Protein AF-A0A5N6QE35-F1 (afdb_monomer)

Nearest PDB structures (foldseek):
  7al8-assembly1_C  TM=9.359E-01  e=6.653E-04  Amaranthus caudatus
  3rdz-assembly1_C  TM=9.386E-01  e=1.073E-03  Fagopyrum esculentum
  7xkc-assembly1_A  TM=8.248E-01  e=3.196E-03  Daucus carota subsp. sativus
  1y4d-assembly1_I  TM=8.554E-01  e=4.49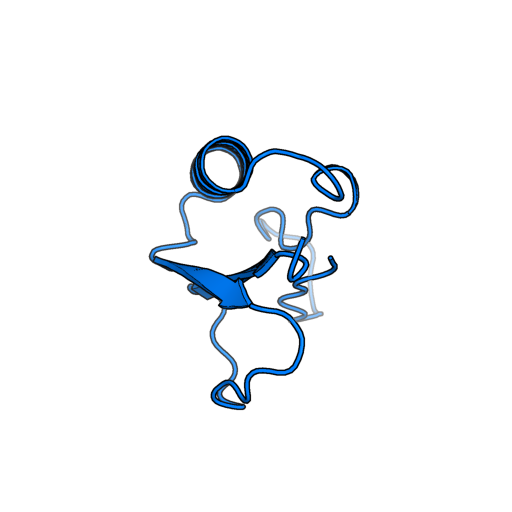6E-03  Hordeum vulgare
  1cse-assembly1_I  TM=8.082E-01  e=2.520E-01  Hirudo medicinalis

Radius of gyration: 12.2 Å; Cα contacts (8 Å, |Δi|>4): 79; chains: 1; bounding box: 36×27×24 Å

Solvent-accessible surface area (backbone atoms only — not comparable to full-atom values): 4563 Å² total; per-residue (Å²): 94,78,44,72,62,84,81,91,82,79,99,74,84,82,58,70,44,62,53,63,87,47,52,91,48,58,68,70,60,42,48,54,51,49,40,70,64,17,74,69,40,81,41,75,43,84,38,55,66,90,62,90,73,82,90,74,90,53,80,38,53,45,68,43,67,37,75,92,121

Sequence (69 aa):
MAASCTDDILTLGIGKSSWPELVGVNREAAAAIIVRENPKVIGTVIVKEGMVVTMDFRSDRVWIWVDKN

Secondary structure (DSSP, 8-state):
--------S--S-------GGGTTS-HHHHHHHHHHH-TT--EEEEEETT--------TTEEEEEE---

InterPro domains:
  IPR000864 Proteinase inhibitor I13, potato inhibitor I [PF00280] (16-69)
  IPR000864 Proteinase inhibitor I13, potato inhibitor I [PR00292] (18-31)
  IPR000864 Proteinase inhibitor I13, potato inhibitor I [PR00292] (44-55)
  IPR000864 Proteinase inhibitor I13, potato inhibitor I [PR00292] (56-66)
  IPR000864 Proteinase inhibitor I13, potato inhibitor I [PTHR33091] (16-67)
  IPR036354 Proteinase inhibitor I13, potato inhibitor I superfamily [SSF54654] (15-68)

pLDDT: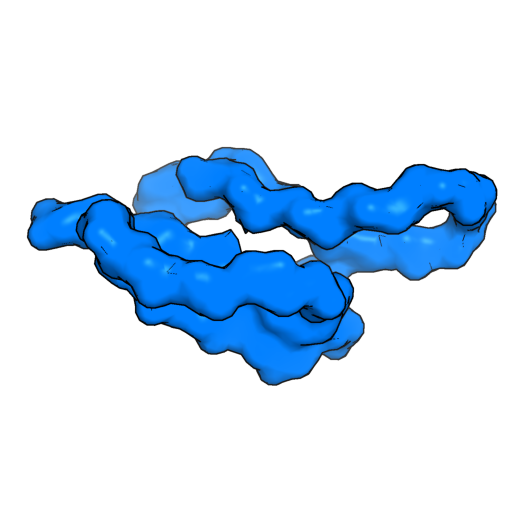 mean 77.79, std 15.25, range [38.03, 91.0]

Organism: NCBI:txid176857

Mean predicted aligned error: 7.72 Å

Structure (mmCIF, N/CA/C/O backbone):
data_AF-A0A5N6QE35-F1
#
_entry.id   AF-A0A5N6QE35-F1
#
loop_
_atom_site.group_PDB
_atom_site.id
_atom_site.type_symbol
_atom_site.label_atom_id
_atom_site.label_alt_id
_atom_site.label_comp_id
_atom_site.label_asym_id
_atom_site.label_entity_id
_atom_site.label_seq_id
_atom_site.pdbx_PDB_ins_code
_atom_site.Cartn_x
_atom_site.Cartn_y
_atom_site.Cartn_z
_atom_site.occupancy
_atom_site.B_iso_or_equiv
_atom_site.auth_seq_id
_atom_site.auth_comp_id
_atom_site.auth_asym_id
_atom_site.auth_atom_id
_atom_site.pdbx_PDB_model_num
ATOM 1 N N . MET A 1 1 ? -6.649 -5.849 5.033 1.00 45.94 1 MET A N 1
ATOM 2 C CA . MET A 1 1 ? -5.668 -5.521 3.974 1.00 45.94 1 MET A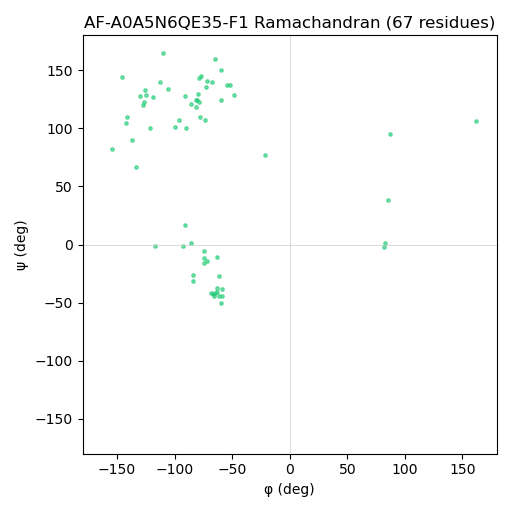 CA 1
ATOM 3 C C . MET A 1 1 ? -4.539 -6.535 4.004 1.00 45.94 1 MET A C 1
ATOM 5 O O . MET A 1 1 ? -3.895 -6.677 5.032 1.00 45.94 1 MET A O 1
ATOM 9 N N . ALA A 1 2 ? -4.304 -7.227 2.893 1.00 38.03 2 ALA A N 1
ATOM 10 C CA . ALA A 1 2 ? -3.057 -7.935 2.628 1.00 38.03 2 ALA A CA 1
ATOM 11 C C . ALA A 1 2 ? -2.764 -7.747 1.136 1.00 38.03 2 ALA A C 1
ATOM 13 O O . ALA A 1 2 ? -3.454 -8.306 0.289 1.00 38.03 2 ALA A O 1
ATOM 14 N N . ALA A 1 3 ? -1.810 -6.880 0.812 1.00 44.53 3 ALA A N 1
ATOM 15 C CA . ALA A 1 3 ? -1.151 -6.914 -0.484 1.00 44.53 3 ALA A CA 1
ATOM 16 C C . ALA A 1 3 ? 0.071 -7.815 -0.297 1.00 44.53 3 ALA A C 1
ATOM 18 O O . ALA A 1 3 ? 0.803 -7.617 0.669 1.00 44.53 3 ALA A O 1
ATOM 19 N N . SER A 1 4 ? 0.253 -8.826 -1.144 1.00 49.12 4 SER A N 1
ATOM 20 C CA . SER A 1 4 ? 1.456 -9.659 -1.152 1.00 49.12 4 SER A CA 1
ATOM 21 C C . SER A 1 4 ? 2.018 -9.686 -2.565 1.00 49.12 4 SER A C 1
ATOM 23 O O . SER A 1 4 ? 1.344 -10.144 -3.486 1.00 49.12 4 SER A O 1
ATOM 25 N N . CYS A 1 5 ? 3.253 -9.225 -2.739 1.00 47.56 5 CYS A N 1
ATOM 26 C CA . CYS A 1 5 ? 4.066 -9.633 -3.883 1.00 47.56 5 CYS A CA 1
ATOM 27 C C . CYS A 1 5 ? 4.840 -10.874 -3.441 1.00 47.56 5 CYS A C 1
ATOM 29 O O . CYS A 1 5 ? 5.795 -10.763 -2.672 1.00 47.56 5 CYS A O 1
ATOM 31 N N . THR A 1 6 ? 4.370 -12.054 -3.836 1.00 52.00 6 THR A N 1
ATOM 32 C CA . THR A 1 6 ? 5.096 -13.311 -3.634 1.00 52.00 6 THR A CA 1
ATOM 33 C C . THR A 1 6 ? 5.868 -13.628 -4.907 1.00 52.00 6 THR A C 1
ATOM 35 O O . THR A 1 6 ? 5.262 -14.033 -5.894 1.00 52.00 6 THR A O 1
ATOM 38 N N . ASP A 1 7 ? 7.186 -13.467 -4.863 1.00 49.88 7 ASP A N 1
ATOM 39 C CA . ASP A 1 7 ? 8.108 -14.258 -5.678 1.00 49.88 7 ASP A CA 1
ATOM 40 C C . ASP A 1 7 ? 9.036 -14.965 -4.689 1.00 49.88 7 ASP A C 1
ATOM 42 O O . ASP A 1 7 ? 9.919 -14.359 -4.078 1.00 49.88 7 ASP A O 1
ATOM 46 N N . ASP A 1 8 ? 8.738 -16.238 -4.449 1.00 61.06 8 ASP A N 1
ATOM 47 C CA . ASP A 1 8 ? 9.552 -17.146 -3.652 1.00 61.06 8 ASP A CA 1
ATOM 48 C C . ASP A 1 8 ? 10.681 -17.664 -4.546 1.00 61.06 8 ASP A C 1
ATOM 50 O O . ASP A 1 8 ? 10.391 -18.203 -5.612 1.00 61.06 8 ASP A O 1
ATOM 54 N N . ILE A 1 9 ? 11.937 -17.485 -4.112 1.00 51.00 9 ILE A N 1
ATOM 55 C CA . ILE A 1 9 ? 13.098 -18.390 -4.261 1.00 51.00 9 ILE A CA 1
ATOM 56 C C . ILE A 1 9 ? 14.384 -17.564 -4.024 1.00 51.00 9 ILE A C 1
ATOM 58 O O . ILE A 1 9 ? 14.836 -16.799 -4.869 1.00 51.00 9 ILE A O 1
ATOM 62 N N . LEU A 1 10 ? 14.998 -17.794 -2.854 1.00 44.50 10 LEU A N 1
ATOM 63 C CA . LEU A 1 10 ? 16.369 -17.431 -2.441 1.00 44.50 10 LEU A CA 1
ATOM 64 C C . LEU A 1 10 ? 16.586 -16.029 -1.835 1.00 44.50 10 LEU A C 1
ATOM 66 O O . LEU A 1 10 ? 16.870 -15.034 -2.491 1.00 44.50 10 LEU A O 1
ATOM 70 N N . THR A 1 11 ? 16.541 -16.025 -0.507 1.00 52.91 11 THR A N 1
ATOM 71 C CA . THR A 1 11 ? 17.097 -15.104 0.495 1.00 52.91 11 THR A CA 1
ATOM 72 C C . THR A 1 11 ? 18.280 -14.216 0.051 1.00 52.91 11 THR A C 1
ATOM 74 O O . THR A 1 11 ? 19.409 -14.451 0.467 1.00 52.91 11 THR A O 1
ATOM 77 N N . LEU A 1 12 ? 18.026 -13.147 -0.718 1.00 47.84 12 LEU A N 1
ATOM 78 C CA . LEU A 1 12 ? 18.930 -12.001 -0.946 1.00 47.84 12 LEU A CA 1
ATOM 79 C C . LEU A 1 12 ? 18.102 -10.739 -1.315 1.00 47.84 12 LEU A C 1
ATOM 81 O O . LEU A 1 12 ? 17.940 -10.390 -2.479 1.00 47.84 12 LEU A O 1
ATOM 85 N N . GLY A 1 13 ? 17.561 -10.025 -0.318 1.00 54.62 13 GLY A N 1
ATOM 86 C CA . GLY A 1 13 ? 17.112 -8.627 -0.493 1.00 54.62 13 GLY A CA 1
ATOM 87 C C . GLY A 1 13 ? 15.693 -8.384 -1.037 1.00 54.62 13 GLY A C 1
ATOM 88 O O . GLY A 1 13 ? 15.471 -7.437 -1.807 1.00 54.62 13 GLY A O 1
ATOM 89 N N . ILE A 1 14 ? 14.717 -9.196 -0.627 1.00 59.03 14 ILE A N 1
ATOM 90 C CA . ILE A 1 14 ? 13.298 -8.932 -0.895 1.00 59.03 14 ILE A CA 1
ATOM 91 C C . ILE A 1 14 ?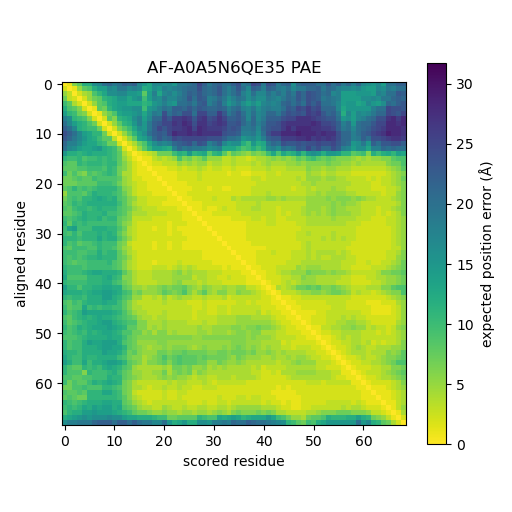 12.833 -7.863 0.103 1.00 59.03 14 ILE A C 1
ATOM 93 O O . ILE A 1 14 ? 12.788 -8.096 1.309 1.00 59.03 14 ILE A O 1
ATOM 97 N N . GLY A 1 15 ? 12.567 -6.653 -0.396 1.00 65.62 15 GLY A N 1
ATOM 98 C CA . GLY A 1 15 ? 11.947 -5.595 0.402 1.00 65.62 15 GLY A CA 1
ATOM 99 C C . GLY A 1 15 ? 10.579 -6.061 0.895 1.00 65.62 15 GLY A C 1
ATOM 100 O O . GLY A 1 15 ? 9.935 -6.876 0.236 1.00 65.62 15 GLY A O 1
ATOM 101 N N . LYS A 1 16 ? 10.143 -5.562 2.054 1.00 78.00 16 LYS A N 1
ATOM 102 C CA . LYS A 1 16 ? 8.853 -5.929 2.647 1.00 78.00 16 LYS A CA 1
ATOM 103 C C . LYS A 1 16 ? 7.744 -5.834 1.595 1.00 78.00 16 LYS A C 1
ATOM 105 O O . LYS A 1 16 ? 7.651 -4.834 0.888 1.00 78.00 16 LYS A O 1
ATOM 110 N N . SER A 1 17 ? 6.956 -6.895 1.452 1.00 77.19 17 SER A N 1
ATOM 111 C CA . SER A 1 17 ? 5.952 -7.020 0.388 1.00 77.19 17 SER A CA 1
ATOM 112 C C . SER A 1 17 ? 4.519 -7.105 0.907 1.00 77.19 17 SER A C 1
ATOM 114 O O . SER A 1 17 ? 3.596 -7.161 0.099 1.00 77.19 17 SER A O 1
ATOM 116 N N . SER A 1 18 ? 4.336 -7.088 2.232 1.00 81.69 18 SER A N 1
ATOM 117 C CA . SER A 1 18 ? 3.039 -7.119 2.905 1.00 81.69 18 SER A CA 1
ATOM 118 C C . SER A 1 18 ? 3.050 -6.298 4.190 1.00 81.69 18 SER A C 1
ATOM 120 O O . SER A 1 18 ? 4.041 -6.311 4.921 1.00 81.69 18 SER A O 1
ATOM 122 N N . TRP A 1 19 ? 1.922 -5.651 4.485 1.00 89.25 19 TRP A N 1
ATOM 123 C CA . TRP A 1 19 ? 1.740 -4.762 5.637 1.00 89.25 19 TRP A CA 1
ATOM 124 C C . TRP A 1 19 ? 0.4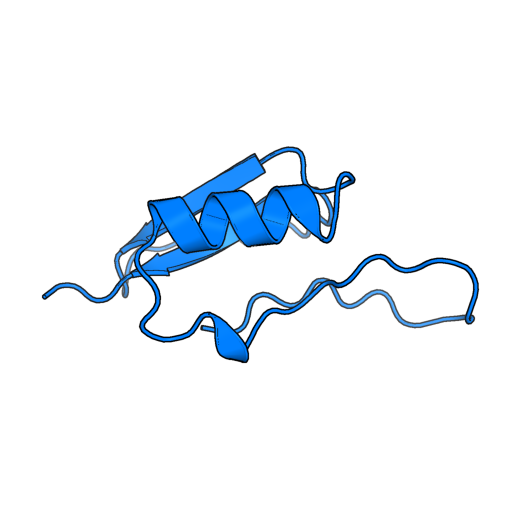22 -5.048 6.377 1.00 89.25 19 TRP A C 1
ATOM 126 O O . TRP A 1 19 ? -0.505 -4.233 6.330 1.00 89.25 19 TRP A O 1
ATOM 136 N N . PRO A 1 20 ? 0.278 -6.221 7.018 1.00 87.06 20 PRO A N 1
ATOM 137 C CA . PRO A 1 20 ? -0.931 -6.551 7.777 1.00 87.06 20 PRO A CA 1
ATOM 138 C C . PRO A 1 20 ? -1.191 -5.585 8.947 1.00 87.06 20 PRO A C 1
ATOM 140 O O . PRO A 1 20 ? -2.338 -5.370 9.323 1.00 87.06 20 PRO A O 1
ATOM 143 N N . GLU A 1 21 ? -0.153 -4.958 9.498 1.00 88.62 21 GLU A N 1
ATOM 144 C CA . GLU A 1 21 ? -0.249 -3.982 10.588 1.00 88.62 21 GLU A CA 1
ATOM 145 C C . GLU A 1 21 ? -0.850 -2.631 10.174 1.00 88.62 21 GLU A C 1
ATOM 147 O O . GLU A 1 21 ? -1.233 -1.847 11.037 1.00 88.62 21 GLU A O 1
ATOM 152 N N . LEU A 1 22 ? -0.952 -2.350 8.868 1.00 89.31 22 LEU A N 1
ATOM 153 C CA . LEU A 1 22 ? -1.565 -1.118 8.358 1.00 89.31 22 LEU A CA 1
ATOM 154 C C . LEU A 1 22 ? -3.089 -1.222 8.211 1.00 89.31 22 LEU A C 1
ATOM 156 O O . LEU A 1 22 ? -3.739 -0.264 7.794 1.00 89.31 22 LEU A O 1
ATOM 160 N N . VAL A 1 23 ? -3.684 -2.363 8.568 1.00 86.56 23 VAL A N 1
ATOM 161 C CA . VAL A 1 23 ? -5.142 -2.501 8.640 1.00 86.56 23 VAL A CA 1
ATOM 162 C C . VAL A 1 23 ? -5.705 -1.500 9.649 1.00 86.56 23 VAL A C 1
ATOM 164 O O . VAL A 1 23 ? -5.301 -1.479 10.807 1.00 86.56 23 VAL A O 1
ATOM 167 N N . GLY A 1 24 ? -6.649 -0.669 9.202 1.00 86.25 24 GLY A N 1
ATOM 168 C CA . GLY A 1 24 ? -7.262 0.381 10.024 1.00 86.25 24 GLY A CA 1
ATOM 169 C C . GLY A 1 24 ? -6.438 1.670 10.131 1.00 86.25 24 GLY A C 1
ATOM 170 O O . GLY A 1 24 ? -6.901 2.639 10.729 1.00 86.25 24 GLY A O 1
ATOM 171 N N . VAL A 1 25 ? -5.244 1.723 9.531 1.00 89.06 25 VAL A N 1
ATOM 172 C CA . VAL A 1 25 ? -4.459 2.958 9.426 1.00 89.06 25 VAL A CA 1
ATOM 173 C C . VAL A 1 25 ? -5.045 3.843 8.325 1.00 89.06 25 VAL A C 1
ATOM 175 O O . VAL A 1 25 ? -5.521 3.365 7.296 1.00 89.06 25 VAL A O 1
ATOM 178 N N . ASN A 1 26 ? -4.998 5.160 8.532 1.00 89.75 26 ASN A N 1
ATOM 179 C CA . ASN A 1 26 ? -5.375 6.130 7.510 1.00 89.75 26 ASN A CA 1
ATOM 180 C C . ASN A 1 26 ? -4.587 5.886 6.201 1.00 89.75 26 ASN A C 1
ATOM 182 O O . ASN A 1 26 ? -3.380 5.645 6.216 1.0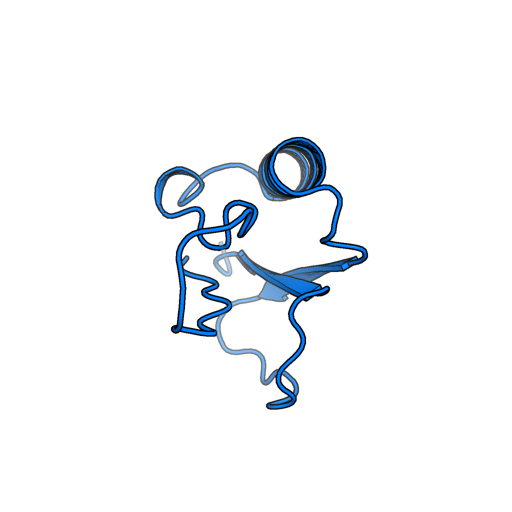0 89.75 26 ASN A O 1
ATOM 186 N N . ARG A 1 27 ? -5.275 5.973 5.059 1.00 86.19 27 ARG A N 1
ATOM 187 C CA . ARG A 1 27 ? -4.731 5.621 3.738 1.00 86.19 27 ARG A CA 1
ATOM 188 C C . ARG A 1 27 ? -3.491 6.429 3.338 1.00 86.19 27 ARG A C 1
ATOM 190 O O . ARG A 1 27 ? -2.572 5.856 2.760 1.00 86.19 27 ARG A O 1
ATOM 197 N N . GLU A 1 28 ? -3.437 7.724 3.656 1.00 89.81 28 GLU A N 1
ATOM 198 C CA . GLU A 1 28 ? -2.277 8.566 3.352 1.00 89.81 28 GLU A CA 1
ATOM 199 C C . GLU A 1 28 ? -1.065 8.162 4.207 1.00 89.81 28 GLU A C 1
ATOM 201 O O . GLU A 1 28 ? 0.049 8.035 3.694 1.00 89.81 28 GLU A O 1
ATOM 206 N N . ALA A 1 29 ? -1.285 7.875 5.495 1.00 91.00 29 ALA A N 1
ATOM 207 C CA . ALA A 1 29 ? -0.241 7.369 6.384 1.00 91.00 29 ALA A CA 1
ATOM 208 C C . ALA A 1 29 ? 0.259 5.977 5.957 1.00 91.00 29 ALA A C 1
ATOM 210 O O . ALA A 1 29 ? 1.467 5.735 5.933 1.00 91.00 29 ALA A O 1
ATOM 211 N N . ALA A 1 30 ? -0.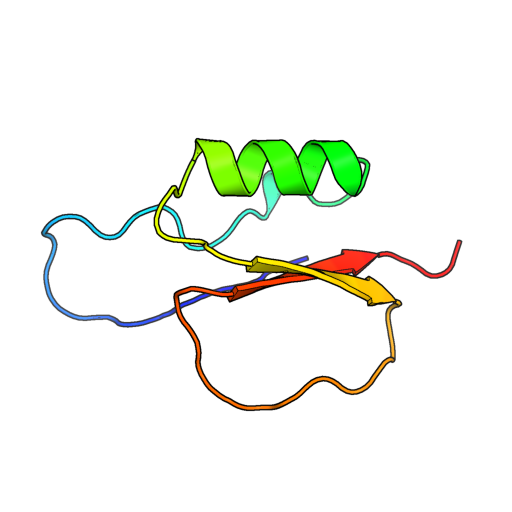648 5.081 5.562 1.00 90.31 30 ALA A N 1
ATOM 212 C CA . ALA A 1 30 ? -0.295 3.755 5.069 1.00 90.31 30 ALA A CA 1
ATOM 213 C C . ALA A 1 30 ? 0.567 3.834 3.798 1.00 90.31 30 ALA A C 1
ATOM 215 O O . ALA A 1 30 ? 1.601 3.171 3.715 1.00 90.31 30 ALA A O 1
ATOM 216 N N . ALA A 1 31 ? 0.198 4.696 2.844 1.00 88.88 31 ALA A N 1
ATOM 217 C CA . ALA A 1 31 ? 0.981 4.923 1.630 1.00 88.88 31 ALA A CA 1
ATOM 218 C C . ALA A 1 31 ? 2.403 5.416 1.946 1.00 88.88 31 ALA A C 1
ATOM 220 O O . ALA A 1 31 ? 3.374 4.903 1.387 1.00 88.88 31 ALA A O 1
ATOM 221 N N . ALA A 1 32 ? 2.537 6.359 2.883 1.00 90.38 32 ALA A N 1
ATOM 222 C CA . ALA A 1 32 ? 3.839 6.866 3.309 1.00 90.38 32 ALA A CA 1
ATOM 223 C C . ALA A 1 32 ? 4.710 5.776 3.960 1.00 90.38 32 ALA A C 1
ATOM 225 O O . ALA A 1 32 ? 5.907 5.699 3.683 1.00 90.38 32 ALA A O 1
ATOM 226 N N . ILE A 1 33 ? 4.121 4.912 4.795 1.00 90.75 33 ILE A N 1
ATOM 227 C CA . ILE A 1 33 ? 4.840 3.800 5.434 1.00 90.75 33 ILE A CA 1
ATOM 228 C C . ILE A 1 33 ? 5.306 2.783 4.386 1.00 90.75 33 ILE A C 1
ATOM 230 O O . ILE A 1 33 ? 6.468 2.384 4.418 1.00 90.75 33 ILE A O 1
ATOM 234 N N . ILE A 1 34 ? 4.451 2.421 3.425 1.00 88.56 34 ILE A N 1
ATOM 235 C CA . ILE A 1 34 ? 4.785 1.473 2.350 1.00 88.56 34 ILE A CA 1
ATOM 236 C C . ILE A 1 34 ? 5.972 1.973 1.520 1.00 88.56 34 ILE A C 1
ATOM 238 O O . ILE A 1 34 ? 6.944 1.242 1.344 1.00 88.56 34 ILE A O 1
ATOM 242 N N . VAL A 1 35 ? 5.927 3.227 1.057 1.00 86.75 35 VAL A N 1
ATOM 243 C CA . VAL A 1 35 ? 7.013 3.822 0.255 1.00 86.75 35 VAL A CA 1
ATOM 244 C C . VAL A 1 35 ? 8.313 3.899 1.058 1.00 86.75 35 VAL A C 1
ATOM 246 O O . VAL A 1 35 ? 9.392 3.648 0.523 1.00 86.75 35 VAL A O 1
ATOM 249 N N . ARG A 1 36 ? 8.223 4.204 2.359 1.00 88.25 36 ARG A N 1
ATOM 250 C CA . ARG A 1 36 ? 9.386 4.254 3.253 1.00 88.25 36 ARG A CA 1
ATOM 251 C C . ARG A 1 36 ? 10.016 2.878 3.468 1.00 88.25 36 ARG A C 1
ATOM 253 O O . ARG A 1 36 ? 11.237 2.772 3.5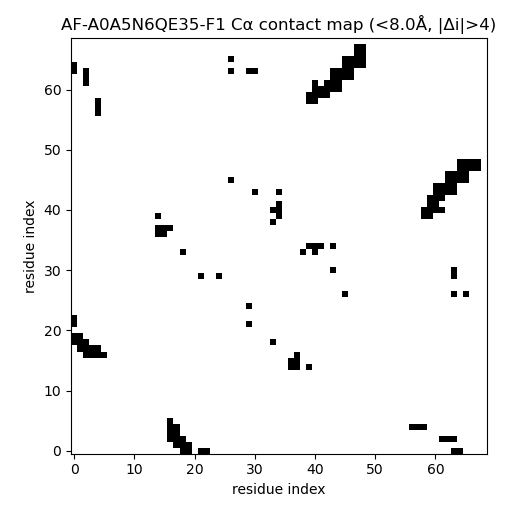10 1.00 88.25 36 ARG A O 1
ATOM 260 N N . GLU A 1 37 ? 9.203 1.844 3.657 1.00 87.12 37 GLU A N 1
ATOM 261 C CA . GLU A 1 37 ? 9.680 0.495 3.984 1.00 87.12 37 GLU A CA 1
ATOM 262 C C . GLU A 1 37 ? 10.088 -0.316 2.756 1.00 87.12 37 GLU A C 1
ATOM 264 O O . GLU A 1 37 ? 10.941 -1.199 2.857 1.00 87.12 37 GLU A O 1
ATOM 269 N N . ASN A 1 38 ? 9.522 -0.009 1.590 1.00 85.06 38 ASN A N 1
ATOM 270 C CA . ASN A 1 38 ? 9.924 -0.610 0.332 1.00 85.06 38 ASN A CA 1
ATOM 271 C C . ASN A 1 38 ? 10.011 0.445 -0.786 1.00 85.06 38 ASN A C 1
ATOM 273 O O . ASN A 1 38 ? 9.055 0.627 -1.541 1.00 85.06 38 ASN A O 1
ATOM 277 N N . PRO A 1 39 ? 11.186 1.079 -0.967 1.00 82.75 39 PRO A N 1
ATOM 278 C CA . PRO A 1 39 ? 11.414 2.068 -2.023 1.00 82.75 39 PRO A CA 1
ATOM 279 C C . PRO A 1 39 ? 11.286 1.523 -3.454 1.00 82.75 39 PRO A C 1
ATOM 281 O O . PRO A 1 39 ? 11.292 2.302 -4.402 1.00 82.75 39 PRO A O 1
ATOM 284 N N . LYS A 1 40 ? 11.202 0.195 -3.640 1.00 82.56 40 LYS A N 1
ATOM 285 C CA . LYS A 1 40 ? 10.935 -0.416 -4.953 1.00 82.56 40 LYS A CA 1
ATOM 286 C C . LYS A 1 40 ? 9.468 -0.259 -5.368 1.00 82.56 40 LYS A C 1
ATOM 288 O O . LYS A 1 40 ? 9.153 -0.446 -6.540 1.00 82.56 40 LYS A O 1
ATOM 293 N N . VAL A 1 41 ? 8.578 0.072 -4.429 1.00 84.44 41 VAL A N 1
ATOM 294 C CA . VAL A 1 41 ? 7.186 0.411 -4.727 1.00 84.44 41 VAL A CA 1
ATOM 295 C C . VAL A 1 41 ? 7.157 1.803 -5.347 1.00 84.44 41 VAL A C 1
ATOM 297 O O . VAL A 1 41 ? 7.361 2.808 -4.671 1.00 84.44 41 VAL A O 1
ATOM 300 N N . ILE A 1 42 ? 6.898 1.854 -6.650 1.00 81.06 42 ILE A N 1
ATOM 301 C CA . ILE A 1 42 ? 6.797 3.096 -7.423 1.00 81.06 42 ILE A CA 1
ATOM 302 C C . ILE A 1 42 ? 5.383 3.677 -7.296 1.00 81.06 42 ILE A C 1
ATOM 304 O O . ILE A 1 42 ? 5.203 4.893 -7.321 1.00 81.06 42 ILE A O 1
ATOM 308 N N . GLY A 1 43 ? 4.371 2.815 -7.143 1.00 82.12 43 GLY A N 1
ATOM 309 C CA . GLY A 1 43 ? 2.970 3.222 -7.087 1.00 82.12 43 GLY A CA 1
ATOM 310 C C . GLY A 1 43 ? 2.213 2.632 -5.904 1.00 82.12 43 GLY A C 1
ATOM 311 O O . GLY A 1 43 ? 2.145 1.416 -5.736 1.00 82.12 43 GLY A O 1
ATOM 312 N N . THR A 1 44 ? 1.552 3.495 -5.134 1.00 87.44 44 THR A N 1
ATOM 313 C CA . THR A 1 44 ? 0.467 3.089 -4.234 1.00 87.44 44 THR A CA 1
ATOM 314 C C . THR A 1 44 ? -0.854 3.541 -4.838 1.00 87.44 44 THR A C 1
ATOM 316 O O . THR A 1 44 ? -0.972 4.667 -5.320 1.00 87.44 44 THR A O 1
ATOM 319 N N . VAL A 1 45 ? -1.847 2.655 -4.863 1.00 88.19 45 VAL A N 1
ATOM 320 C CA . VAL A 1 45 ? -3.164 2.982 -5.413 1.00 88.19 45 VAL A CA 1
ATOM 321 C C . VAL A 1 45 ? -4.229 2.660 -4.385 1.00 88.19 45 VAL A C 1
ATOM 323 O O . VAL A 1 45 ? -4.338 1.526 -3.923 1.00 88.19 45 VAL A O 1
ATOM 326 N N . ILE A 1 46 ? -5.010 3.676 -4.029 1.00 88.75 46 ILE A N 1
ATOM 327 C CA . ILE A 1 46 ? -6.125 3.546 -3.096 1.00 88.75 46 ILE A CA 1
ATOM 328 C C . ILE A 1 46 ? -7.320 2.981 -3.855 1.00 88.75 46 ILE A C 1
ATOM 330 O O . ILE A 1 46 ? -7.764 3.548 -4.854 1.00 88.75 46 ILE A O 1
ATOM 334 N N . VAL A 1 47 ? -7.856 1.877 -3.355 1.00 88.62 47 VAL A N 1
ATOM 335 C CA . VAL A 1 47 ? -8.973 1.159 -3.957 1.00 88.62 47 VAL A CA 1
ATOM 336 C C . VAL A 1 47 ? -10.062 1.018 -2.912 1.00 88.62 47 VAL A C 1
ATOM 338 O O . VAL A 1 47 ? -9.815 0.565 -1.799 1.00 88.62 47 VAL A O 1
ATOM 341 N N . LYS A 1 48 ? -11.285 1.410 -3.263 1.00 88.31 48 LYS A N 1
ATOM 342 C CA . LYS A 1 48 ? -12.439 1.146 -2.403 1.00 88.31 48 LYS A CA 1
ATOM 343 C C . LYS A 1 48 ? -12.775 -0.337 -2.451 1.00 88.31 48 LYS A C 1
ATOM 345 O O . LYS A 1 48 ? -12.749 -0.942 -3.523 1.00 88.31 48 LYS A O 1
ATOM 350 N N . GLU A 1 49 ? -13.136 -0.904 -1.311 1.00 85.69 49 GLU A N 1
ATOM 351 C CA . GLU A 1 49 ? -13.580 -2.291 -1.241 1.00 85.69 49 GLU A CA 1
ATOM 352 C C . GLU A 1 49 ? -14.701 -2.588 -2.257 1.00 85.69 49 GLU A C 1
ATOM 354 O O . GLU A 1 49 ? -15.628 -1.794 -2.459 1.00 85.69 49 GLU A O 1
ATOM 359 N N . GLY A 1 50 ? -14.606 -3.737 -2.929 1.00 85.88 50 GLY A N 1
ATOM 360 C CA . GLY A 1 50 ? -15.563 -4.175 -3.948 1.00 85.88 50 GLY A CA 1
ATOM 361 C C . GLY A 1 50 ? -15.346 -3.588 -5.347 1.00 85.88 50 GLY A C 1
ATOM 362 O O . GLY A 1 50 ? -16.117 -3.903 -6.250 1.00 85.88 50 GLY A O 1
ATOM 363 N N . MET A 1 51 ? -14.318 -2.761 -5.553 1.00 87.44 51 MET A N 1
ATOM 364 C CA . MET A 1 51 ? -13.898 -2.356 -6.896 1.00 87.44 51 MET A CA 1
ATOM 365 C C . MET A 1 51 ? -13.075 -3.460 -7.566 1.00 87.44 51 MET A C 1
ATOM 367 O O . MET A 1 51 ? -12.262 -4.124 -6.924 1.00 87.44 51 MET A O 1
ATOM 371 N N . VAL A 1 52 ? -13.258 -3.631 -8.874 1.00 87.50 52 VAL A N 1
ATOM 372 C CA . VAL A 1 52 ? -12.438 -4.543 -9.680 1.00 87.50 52 VAL A CA 1
ATOM 373 C C . VAL A 1 52 ? -11.116 -3.854 -10.016 1.00 87.50 52 VAL A C 1
ATOM 375 O O . VAL A 1 52 ? -11.108 -2.722 -10.501 1.00 87.50 52 VAL A O 1
ATOM 378 N N . VAL A 1 53 ? -10.004 -4.540 -9.764 1.00 86.88 53 VAL A N 1
ATOM 379 C CA . VAL A 1 53 ? -8.650 -4.098 -10.129 1.00 86.88 53 VAL A CA 1
ATOM 380 C C . VAL A 1 53 ? -8.089 -4.971 -11.243 1.00 86.88 53 VAL A C 1
ATOM 382 O O . VAL A 1 53 ? -8.604 -6.052 -11.530 1.00 86.88 53 VAL A O 1
ATOM 385 N N . THR A 1 54 ? -7.025 -4.503 -11.886 1.00 86.88 54 THR A N 1
ATOM 386 C CA . THR A 1 54 ? -6.316 -5.293 -12.889 1.00 86.88 54 THR A CA 1
ATOM 387 C C . THR A 1 54 ? -5.613 -6.488 -12.229 1.00 86.88 54 THR A C 1
ATOM 389 O O . THR A 1 54 ? -5.060 -6.369 -11.136 1.00 86.88 54 THR A O 1
ATOM 392 N N . MET A 1 55 ? -5.648 -7.651 -12.889 1.00 81.50 55 MET A N 1
ATOM 393 C CA . MET A 1 55 ? -5.062 -8.910 -12.393 1.00 81.50 55 MET A CA 1
ATOM 394 C C . MET A 1 55 ? -3.603 -9.117 -12.845 1.00 81.50 55 MET A C 1
ATOM 396 O O . MET A 1 55 ? -3.092 -10.233 -12.809 1.00 81.50 55 MET A O 1
ATOM 400 N N . ASP A 1 56 ? -2.932 -8.061 -13.309 1.00 83.25 56 ASP A N 1
ATOM 401 C CA . ASP A 1 56 ? -1.517 -8.096 -13.669 1.00 83.25 56 ASP A CA 1
ATOM 402 C C . ASP A 1 56 ? -0.629 -8.159 -12.418 1.00 83.25 56 ASP A C 1
ATOM 404 O O . ASP A 1 56 ? -0.831 -7.426 -11.445 1.00 83.25 56 ASP A O 1
ATOM 408 N N . PHE A 1 57 ? 0.380 -9.031 -12.458 1.00 79.31 57 PHE A N 1
ATOM 409 C CA . PHE A 1 57 ? 1.360 -9.154 -11.386 1.00 79.31 57 PHE A CA 1
ATOM 410 C C . PHE A 1 57 ? 2.429 -8.066 -11.518 1.00 79.31 57 PHE A C 1
ATOM 412 O O . PHE A 1 57 ? 3.140 -7.991 -12.521 1.00 79.31 57 PHE A O 1
ATOM 419 N N . ARG A 1 58 ? 2.520 -7.204 -10.501 1.00 79.56 58 ARG A N 1
ATOM 420 C CA . ARG A 1 58 ? 3.411 -6.042 -10.471 1.00 79.56 58 ARG A CA 1
ATOM 421 C C . ARG A 1 58 ? 3.998 -5.839 -9.083 1.00 79.56 58 ARG A C 1
ATOM 423 O O . ARG A 1 58 ? 3.297 -5.388 -8.182 1.00 79.56 58 ARG A O 1
ATOM 430 N N . SER A 1 59 ? 5.294 -6.103 -8.943 1.00 77.19 59 SER A N 1
ATOM 431 C CA . SER A 1 59 ? 6.032 -5.925 -7.683 1.00 77.19 59 SER A CA 1
ATOM 432 C C . SER A 1 59 ? 6.323 -4.461 -7.331 1.00 77.19 59 SER A C 1
ATOM 434 O O . SER A 1 59 ? 6.741 -4.164 -6.216 1.00 77.19 59 SER A O 1
ATOM 436 N N . ASP A 1 60 ? 6.107 -3.541 -8.274 1.00 82.44 60 ASP A N 1
ATOM 437 C CA . ASP A 1 60 ? 6.288 -2.096 -8.109 1.00 82.44 60 ASP A CA 1
ATOM 438 C C . ASP A 1 60 ? 5.000 -1.366 -7.689 1.00 82.44 60 ASP A C 1
ATOM 440 O O . ASP A 1 60 ? 5.021 -0.147 -7.491 1.00 82.44 60 ASP A O 1
ATOM 444 N N . ARG A 1 61 ? 3.879 -2.090 -7.549 1.00 87.88 61 ARG A N 1
ATOM 445 C CA . ARG A 1 61 ? 2.565 -1.525 -7.229 1.00 87.88 61 ARG A CA 1
ATOM 446 C C . ARG A 1 61 ? 1.942 -2.185 -6.005 1.00 87.88 61 ARG A C 1
ATOM 448 O O . ARG A 1 61 ? 1.823 -3.402 -5.934 1.00 87.88 61 ARG A O 1
ATOM 455 N N . VAL A 1 62 ? 1.433 -1.360 -5.092 1.00 87.50 62 VAL A N 1
ATOM 456 C CA . VAL A 1 62 ? 0.677 -1.813 -3.916 1.00 87.50 62 VAL A CA 1
ATOM 457 C C . VAL A 1 62 ? -0.744 -1.251 -3.934 1.00 87.50 62 VAL A C 1
ATOM 459 O O . VAL A 1 62 ? -0.951 -0.041 -4.042 1.00 87.50 62 VAL A O 1
ATOM 462 N N . TRP A 1 63 ? -1.730 -2.142 -3.804 1.00 88.69 63 TRP A N 1
ATOM 463 C CA . TRP A 1 63 ? -3.139 -1.788 -3.639 1.00 88.69 63 TRP A CA 1
ATOM 464 C C . TRP A 1 63 ? -3.460 -1.541 -2.161 1.00 88.69 63 TRP A C 1
ATOM 466 O O . TRP A 1 63 ? -3.319 -2.438 -1.328 1.00 88.69 63 TRP A O 1
ATOM 476 N N . ILE A 1 64 ? -3.924 -0.336 -1.842 1.00 88.12 64 ILE A N 1
ATOM 477 C CA . ILE A 1 64 ? -4.392 0.046 -0.509 1.00 88.12 64 ILE A CA 1
ATOM 478 C C . ILE A 1 64 ? -5.914 -0.023 -0.521 1.00 88.12 64 ILE A C 1
ATOM 480 O O . ILE A 1 64 ? -6.583 0.868 -1.043 1.00 88.12 64 ILE A O 1
ATOM 484 N N . TRP A 1 65 ? -6.455 -1.098 0.039 1.00 87.38 65 TRP A N 1
ATOM 485 C CA . TRP A 1 65 ? -7.896 -1.291 0.144 1.00 87.38 65 TRP A CA 1
ATOM 486 C C . TRP A 1 65 ? -8.446 -0.478 1.306 1.00 87.38 65 TRP A C 1
ATOM 488 O O . TRP A 1 65 ? -8.005 -0.659 2.433 1.00 87.38 65 TRP A O 1
ATOM 498 N N . VAL A 1 66 ? -9.398 0.405 1.034 1.00 86.06 66 VAL A N 1
ATOM 499 C CA . VAL A 1 66 ? -10.103 1.173 2.062 1.00 86.06 66 VAL A CA 1
ATOM 500 C C . VAL A 1 66 ? -11.557 0.739 2.123 1.00 86.06 66 VAL A C 1
ATOM 502 O O . VAL A 1 66 ? -12.192 0.509 1.085 1.00 86.06 66 VAL A O 1
ATOM 505 N N . ASP 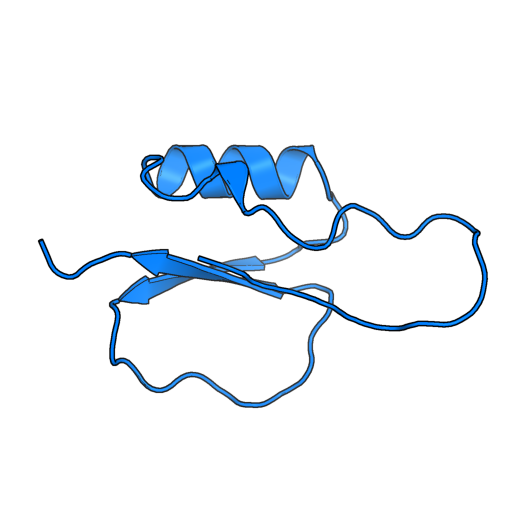A 1 67 ? -12.076 0.649 3.343 1.00 82.94 67 ASP A N 1
ATOM 506 C CA . ASP A 1 67 ? -13.485 0.366 3.580 1.00 82.94 67 ASP A CA 1
ATOM 507 C C . ASP A 1 67 ? -14.349 1.513 3.038 1.00 82.94 67 ASP A C 1
ATOM 509 O O . ASP A 1 67 ? -13.890 2.637 2.805 1.00 82.94 67 ASP A O 1
ATOM 513 N N . LYS A 1 68 ? -15.629 1.226 2.799 1.00 70.56 68 LYS A N 1
ATOM 514 C CA . LYS A 1 68 ? -16.571 2.210 2.242 1.00 70.56 68 LYS A CA 1
ATOM 515 C C . LYS A 1 68 ? -17.018 3.283 3.246 1.00 70.56 68 LYS A C 1
ATOM 517 O O . LYS A 1 68 ? -17.755 4.174 2.826 1.00 70.56 68 LYS A O 1
ATOM 522 N N . ASN A 1 69 ? -16.622 3.178 4.518 1.00 60.84 69 ASN A N 1
ATOM 523 C CA . ASN A 1 69 ? -17.207 3.925 5.633 1.00 60.84 69 ASN A CA 1
ATOM 524 C C . ASN A 1 69 ? -16.399 5.164 6.028 1.00 60.84 69 ASN A C 1
ATOM 526 O O . ASN A 1 69 ? -15.189 5.016 6.304 1.00 60.84 69 ASN A O 1
#

Foldseek 3Di:
DWFAQDDDDDDDDDFDGTDPVCVVPDPVVVVVVCCVRDVLQPEEDEDEPPDDDDPDRDSNYDYHYDYPD